Protein AF-A0A3G5BQH5-F1 (afdb_monomer)

Solvent-accessible surface area (backbone atoms only — not comparable to full-atom values): 7305 Å² total; per-residue (Å²): 118,73,43,72,56,99,90,39,81,78,44,62,80,87,45,64,76,39,72,33,92,46,88,83,4,56,58,52,47,36,36,73,77,59,32,66,70,52,36,53,49,50,54,51,52,51,51,56,53,52,53,58,48,42,72,73,72,58,84,87,86,60,76,70,83,73,59,73,55,75,64,61,50,50,51,50,51,50,44,49,51,49,39,53,51,55,44,50,52,53,51,48,33,52,74,70,67,68,58,77,54,46,93,97,42,52,57,69,55,36,50,53,51,53,46,52,48,46,54,59,77,55,106

Sequence (123 aa):
KVMVEHGELVMGILCKKTLGTSAGSLLHICMLELGHEVCGRFYGNIQTVINNWLLLEGHSIGIGDTIADPETYKEIQRAIKKAKEDVIEVIQKAHNMELEPTPGNTLRQTFENQVNRILNDAR

Radius of gyration: 25.86 Å; Cα contacts (8 Å, |Δi|>4): 72; chains: 1; bounding box: 47×43×63 Å

pLDDT: mean 95.24, std 2.24, range [84.81, 98.44]

Organism: NCBI:txid2080169

Secondary structure (DSSP, 8-state):
--EEETTEEEES---HHHHSSSTT-HHHHHHHHHHHHHHHHHHHHHHHHHHHHHHHH-----GGGG---HHHHHHHHHHHHHHHHHHHHHHHHHHTT-PPPPTTS-HHHHHHHHHHHHHHHT-

Structure (mmCIF, N/CA/C/O backbone):
data_AF-A0A3G5BQH5-F1
#
_entry.id   AF-A0A3G5BQH5-F1
#
loop_
_atom_site.group_PDB
_atom_site.id
_atom_site.type_symbol
_atom_site.label_atom_id
_atom_site.label_alt_id
_atom_site.label_comp_id
_atom_site.label_asym_id
_atom_site.label_entity_id
_atom_site.label_seq_id
_atom_site.pdbx_PDB_ins_code
_atom_site.Cartn_x
_atom_site.Cartn_y
_atom_site.Cartn_z
_atom_site.occupancy
_atom_site.B_iso_or_equiv
_atom_site.auth_seq_id
_atom_site.auth_comp_id
_atom_site.auth_asym_id
_atom_site.auth_atom_id
_atom_site.pdbx_PDB_model_num
ATOM 1 N N . LYS A 1 1 ? -5.505 -3.937 -12.565 1.00 84.81 1 LYS A N 1
ATOM 2 C CA . LYS A 1 1 ? -4.844 -5.003 -13.360 1.00 84.81 1 LYS A CA 1
ATOM 3 C C . LYS A 1 1 ? -3.763 -4.336 -14.200 1.00 84.81 1 LYS A C 1
ATOM 5 O O . LYS A 1 1 ? -4.044 -3.256 -14.700 1.00 84.81 1 LYS A O 1
ATOM 10 N N . VAL A 1 2 ? -2.560 -4.908 -14.273 1.00 95.38 2 VAL A N 1
ATOM 11 C CA . VAL A 1 2 ? -1.458 -4.396 -15.108 1.00 95.38 2 VAL A CA 1
ATOM 12 C C . VAL A 1 2 ? -1.326 -5.295 -16.332 1.00 95.38 2 VAL A C 1
ATOM 14 O O . VAL A 1 2 ? -1.451 -6.510 -16.183 1.00 95.38 2 VAL A O 1
ATOM 17 N N . MET A 1 3 ? -1.106 -4.709 -17.506 1.00 96.25 3 MET A N 1
ATOM 18 C CA . MET A 1 3 ? -0.918 -5.429 -18.764 1.00 96.25 3 MET A CA 1
ATOM 19 C C . MET A 1 3 ? 0.289 -4.861 -19.503 1.00 96.25 3 MET A C 1
ATOM 21 O O . MET A 1 3 ? 0.326 -3.666 -19.794 1.00 96.25 3 MET A O 1
ATOM 25 N N . VAL A 1 4 ? 1.265 -5.726 -19.768 1.00 95.94 4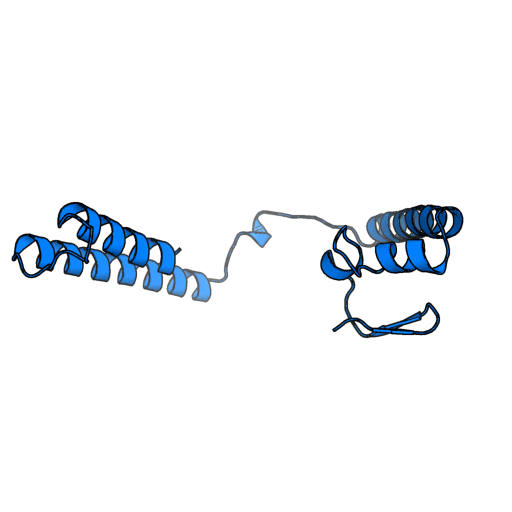 VAL A N 1
ATOM 26 C CA . VAL A 1 4 ? 2.458 -5.422 -20.559 1.00 95.94 4 VAL A CA 1
ATOM 27 C C . VAL A 1 4 ? 2.456 -6.372 -21.746 1.00 95.94 4 VAL A C 1
ATOM 29 O O . VAL A 1 4 ? 2.406 -7.584 -21.544 1.00 95.94 4 VAL A O 1
ATOM 32 N N . GLU A 1 5 ? 2.487 -5.835 -22.959 1.00 95.06 5 GLU A N 1
ATOM 33 C CA . GLU A 1 5 ? 2.484 -6.617 -24.196 1.00 95.06 5 GLU A CA 1
ATOM 34 C C . GLU A 1 5 ? 3.628 -6.146 -25.086 1.00 95.06 5 GLU A C 1
ATOM 36 O O . GLU A 1 5 ? 3.828 -4.949 -25.255 1.00 95.06 5 GLU A O 1
ATOM 41 N N . HIS A 1 6 ? 4.412 -7.086 -25.620 1.00 93.19 6 HIS A N 1
ATOM 42 C CA . HIS A 1 6 ? 5.563 -6.796 -26.489 1.00 93.19 6 HIS A CA 1
ATOM 43 C C . HIS A 1 6 ? 6.556 -5.762 -25.913 1.00 93.19 6 HIS A C 1
ATOM 45 O O . HIS A 1 6 ? 7.217 -5.044 -26.655 1.00 93.19 6 HIS A O 1
ATOM 51 N N . GLY A 1 7 ? 6.680 -5.698 -24.581 1.00 91.56 7 GLY A N 1
ATOM 52 C CA . GLY A 1 7 ? 7.557 -4.747 -23.889 1.00 91.56 7 GLY A CA 1
ATOM 53 C C . GLY A 1 7 ? 6.939 -3.371 -23.616 1.00 91.56 7 GLY A C 1
ATOM 54 O O . GLY A 1 7 ? 7.614 -2.520 -23.041 1.00 91.56 7 GLY A O 1
ATOM 55 N N . GLU A 1 8 ? 5.667 -3.155 -23.954 1.00 95.94 8 GLU A N 1
ATOM 56 C CA . GLU A 1 8 ? 4.959 -1.893 -23.739 1.00 95.94 8 GLU A CA 1
ATOM 57 C C . GLU A 1 8 ? 3.901 -2.019 -22.638 1.00 95.94 8 GLU A C 1
ATOM 59 O O . GLU A 1 8 ? 3.127 -2.977 -22.587 1.00 95.94 8 GLU A O 1
ATOM 64 N N . LEU A 1 9 ? 3.856 -1.036 -21.732 1.00 96.56 9 LEU A N 1
ATOM 65 C CA . LEU A 1 9 ? 2.819 -0.951 -20.704 1.00 96.56 9 LEU A CA 1
ATOM 66 C C . LEU A 1 9 ? 1.519 -0.433 -21.332 1.00 96.56 9 LEU A C 1
ATOM 68 O O . LEU A 1 9 ? 1.362 0.768 -21.532 1.00 96.56 9 LEU A O 1
ATOM 72 N N . VAL A 1 10 ? 0.574 -1.335 -21.597 1.00 97.75 10 VAL A N 1
ATOM 73 C CA . VAL A 1 10 ? -0.713 -0.998 -22.227 1.00 97.75 10 VAL A CA 1
ATOM 74 C C . VAL A 1 10 ? -1.684 -0.379 -21.219 1.00 97.75 10 VAL A C 1
ATOM 76 O O . VAL A 1 10 ? -2.403 0.566 -21.533 1.00 97.75 10 VAL A O 1
ATOM 79 N N . MET A 1 11 ? -1.732 -0.908 -19.989 1.00 96.69 11 MET A N 1
ATOM 80 C CA . MET A 1 11 ? -2.614 -0.387 -18.938 1.00 96.69 11 MET A CA 1
ATOM 81 C C . MET A 1 11 ? -2.176 -0.783 -17.523 1.00 96.69 11 MET A C 1
ATOM 83 O O . MET A 1 11 ? -1.586 -1.842 -17.298 1.00 96.69 11 MET A O 1
ATOM 87 N N . GLY A 1 12 ? -2.590 0.027 -16.547 1.00 96.69 12 GLY A N 1
ATOM 88 C CA . GLY A 1 12 ? -2.443 -0.236 -15.116 1.00 96.69 12 GLY A CA 1
ATOM 89 C C . GLY A 1 12 ? -1.297 0.529 -14.457 1.00 96.69 12 GLY A C 1
ATOM 90 O O . GLY A 1 12 ? -0.409 1.054 -15.117 1.00 96.69 12 GLY A O 1
ATOM 91 N N . ILE A 1 13 ? -1.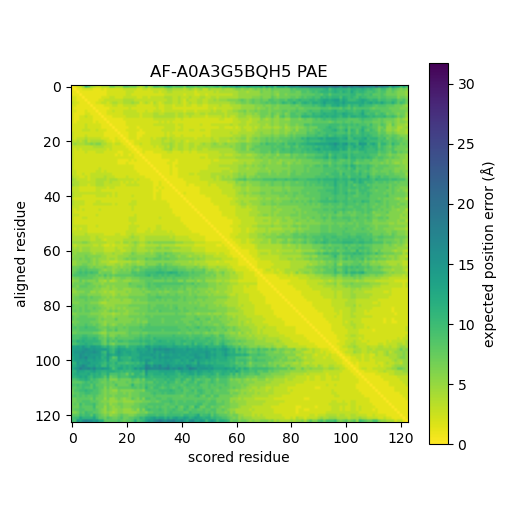335 0.586 -13.124 1.00 96.75 13 ILE A N 1
ATOM 92 C CA . ILE A 1 13 ? -0.327 1.271 -12.308 1.00 96.75 13 ILE A CA 1
ATOM 93 C C . ILE A 1 13 ? 0.667 0.239 -11.782 1.00 96.75 13 ILE A C 1
ATOM 95 O O . ILE A 1 13 ? 0.278 -0.751 -11.153 1.00 96.75 13 ILE A O 1
ATOM 99 N N . LEU A 1 14 ? 1.951 0.484 -12.031 1.00 95.88 14 LEU A N 1
ATOM 100 C CA . LEU A 1 14 ? 3.038 -0.342 -11.523 1.00 95.88 14 LEU A CA 1
ATOM 101 C C . LEU A 1 14 ? 3.219 -0.092 -10.026 1.00 95.88 14 LEU A C 1
ATOM 103 O O . LEU A 1 14 ? 3.397 1.039 -9.584 1.00 95.88 14 LEU A O 1
ATOM 107 N N . CYS A 1 15 ? 3.189 -1.159 -9.235 1.00 95.56 15 CYS A N 1
ATOM 108 C CA . CYS A 1 15 ? 3.412 -1.090 -7.794 1.00 95.56 15 CYS A CA 1
ATOM 109 C C . CYS A 1 15 ? 4.362 -2.201 -7.340 1.00 95.56 15 CYS A C 1
ATOM 111 O O . CYS A 1 15 ? 4.886 -2.968 -8.155 1.00 95.56 15 CYS A O 1
ATOM 113 N N . LYS A 1 16 ? 4.543 -2.349 -6.021 1.00 95.69 16 LYS A N 1
ATOM 114 C CA . LYS A 1 16 ? 5.367 -3.416 -5.429 1.00 95.69 16 LYS A CA 1
ATOM 115 C C . LYS A 1 16 ? 5.012 -4.812 -5.954 1.00 95.69 16 LYS A C 1
ATOM 117 O O . LYS A 1 16 ? 5.900 -5.637 -6.109 1.00 95.69 16 LYS A O 1
ATOM 122 N N . LYS A 1 17 ? 3.741 -5.092 -6.256 1.00 93.62 17 LYS A N 1
ATOM 123 C CA . LYS A 1 17 ? 3.334 -6.403 -6.795 1.00 93.62 17 LYS A CA 1
ATOM 124 C C . LYS A 1 17 ? 3.898 -6.669 -8.197 1.00 93.62 17 LYS A C 1
ATOM 126 O O . LYS A 1 17 ? 4.081 -7.822 -8.558 1.00 93.62 17 LYS A O 1
ATOM 131 N N . THR A 1 18 ? 4.174 -5.619 -8.970 1.00 94.19 18 THR A N 1
ATOM 132 C CA . THR A 1 18 ? 4.632 -5.720 -10.362 1.00 94.19 18 THR A CA 1
ATOM 133 C C . THR A 1 18 ? 6.145 -5.582 -10.491 1.00 94.19 18 THR A C 1
ATOM 135 O O . THR A 1 18 ? 6.744 -6.317 -11.265 1.00 94.19 18 THR A O 1
ATOM 138 N N . LEU A 1 19 ? 6.767 -4.674 -9.731 1.00 95.06 19 LEU A N 1
ATOM 139 C CA . LEU A 1 19 ? 8.212 -4.386 -9.791 1.00 95.06 19 LEU A CA 1
ATOM 140 C C . LEU A 1 19 ? 8.999 -4.926 -8.585 1.00 95.06 19 LEU A C 1
ATOM 142 O O . LEU A 1 19 ? 10.207 -4.741 -8.497 1.00 95.06 19 LEU A O 1
ATOM 146 N N . GLY A 1 20 ? 8.325 -5.550 -7.620 1.00 92.62 20 GLY A N 1
ATOM 147 C CA . GLY A 1 20 ? 8.961 -6.107 -6.431 1.00 92.62 20 GLY A CA 1
ATOM 148 C C . GLY A 1 20 ? 9.504 -7.520 -6.630 1.00 92.62 20 GLY A C 1
ATOM 149 O O . GLY A 1 20 ? 9.547 -8.070 -7.729 1.00 92.62 20 GLY A O 1
ATOM 150 N N . THR A 1 21 ? 9.880 -8.135 -5.513 1.00 94.31 21 THR A N 1
ATOM 151 C CA . THR A 1 21 ? 10.550 -9.444 -5.441 1.00 94.31 21 THR A CA 1
ATOM 152 C C . THR A 1 21 ? 9.600 -10.644 -5.507 1.00 94.31 21 THR A C 1
ATOM 154 O O . THR A 1 21 ? 10.011 -11.776 -5.266 1.00 94.31 21 THR A O 1
ATOM 157 N N . SER A 1 22 ? 8.314 -10.417 -5.777 1.00 93.44 22 SER A N 1
ATOM 158 C CA . SER A 1 22 ? 7.316 -11.486 -5.837 1.00 93.44 22 SER A CA 1
ATOM 159 C C . SER A 1 22 ? 7.512 -12.374 -7.068 1.00 93.44 22 SER A C 1
ATOM 161 O O . SER A 1 22 ? 7.906 -11.902 -8.132 1.00 93.44 22 SER A O 1
ATOM 163 N N . ALA A 1 23 ? 7.178 -13.659 -6.940 1.00 93.62 23 ALA A N 1
ATOM 164 C CA . ALA A 1 23 ? 7.149 -14.569 -8.079 1.00 93.62 23 ALA A CA 1
ATOM 165 C C . ALA A 1 23 ? 6.160 -14.069 -9.145 1.00 93.62 23 ALA A C 1
ATOM 167 O O . ALA A 1 23 ? 5.057 -13.624 -8.829 1.00 93.62 23 ALA A O 1
ATOM 168 N N . GLY A 1 24 ? 6.579 -14.131 -10.408 1.00 92.75 24 GLY A N 1
ATOM 169 C CA . GLY A 1 24 ? 5.799 -13.637 -11.548 1.00 92.75 24 GLY A CA 1
ATOM 170 C C . GLY A 1 24 ? 5.772 -12.110 -11.682 1.00 92.75 24 GLY A C 1
ATOM 171 O O . GLY A 1 24 ? 4.988 -11.589 -12.470 1.00 92.75 24 GLY A O 1
ATOM 172 N N . SER A 1 25 ? 6.605 -11.383 -10.927 1.00 95.06 25 SER A N 1
ATOM 173 C CA . SER A 1 25 ? 6.821 -9.954 -11.158 1.00 95.06 25 SER A CA 1
ATOM 174 C C . SER A 1 25 ? 7.521 -9.709 -12.498 1.00 95.06 25 SER A C 1
ATOM 176 O O . SER A 1 25 ? 8.121 -10.611 -13.086 1.00 95.06 25 SER A O 1
ATOM 178 N N . LEU A 1 26 ? 7.486 -8.466 -12.975 1.00 94.38 26 LEU A N 1
ATOM 179 C CA . LEU A 1 26 ? 8.081 -8.079 -14.254 1.00 94.38 26 LEU A CA 1
ATOM 180 C C . LEU A 1 26 ? 9.577 -8.414 -14.319 1.00 94.38 26 LEU A C 1
ATOM 182 O O . LEU A 1 26 ? 10.071 -8.866 -15.345 1.00 94.38 26 LEU A O 1
ATOM 186 N N . LEU A 1 27 ? 10.290 -8.240 -13.206 1.00 93.75 27 LEU A N 1
ATOM 187 C CA . LEU A 1 27 ? 11.717 -8.544 -13.113 1.00 93.75 27 LEU A CA 1
ATOM 188 C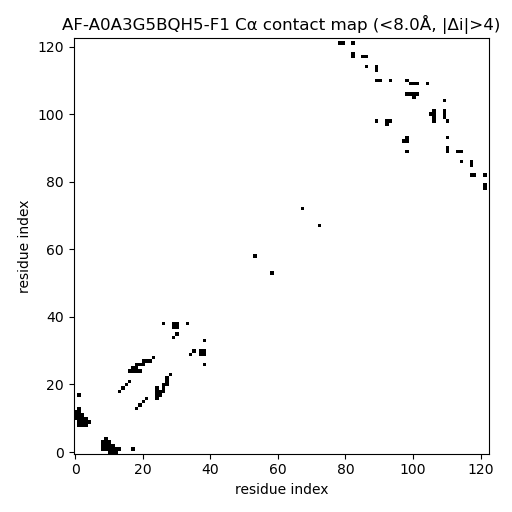 C . LEU A 1 27 ? 12.000 -10.044 -13.078 1.00 93.75 27 LEU A C 1
ATOM 190 O O . LEU A 1 27 ? 12.992 -10.490 -13.651 1.00 93.75 27 LEU A O 1
ATOM 194 N N . HIS A 1 28 ? 11.112 -10.826 -12.461 1.00 95.94 28 HIS A N 1
ATOM 195 C CA . HIS A 1 28 ? 11.195 -12.280 -12.521 1.00 95.94 28 HIS A CA 1
ATOM 196 C C . HIS A 1 28 ? 11.028 -12.779 -13.963 1.00 95.94 28 HIS A C 1
ATOM 198 O O . HIS A 1 28 ? 11.829 -13.585 -14.423 1.00 95.94 28 HIS A O 1
ATOM 204 N N . ILE A 1 29 ? 10.043 -12.249 -14.694 1.00 95.38 29 ILE A N 1
ATOM 205 C CA . ILE A 1 29 ? 9.798 -12.598 -16.101 1.00 95.38 29 ILE A CA 1
ATOM 206 C C . ILE A 1 29 ? 10.974 -12.152 -16.981 1.00 95.38 29 ILE A C 1
ATOM 208 O O . ILE A 1 29 ? 11.511 -12.959 -17.729 1.00 95.38 29 ILE A O 1
ATOM 212 N N . CYS A 1 30 ? 11.449 -10.912 -16.828 1.00 95.25 30 CYS A N 1
ATOM 213 C CA . CYS A 1 30 ? 12.593 -10.381 -17.576 1.00 95.25 30 CYS A CA 1
ATOM 214 C C . CYS A 1 30 ? 13.864 -11.225 -17.375 1.00 95.25 30 CYS A C 1
ATOM 216 O O . CYS A 1 30 ? 14.580 -11.507 -18.331 1.00 95.25 30 CYS A O 1
ATOM 218 N N . MET A 1 31 ? 14.122 -11.689 -16.147 1.00 96.38 31 MET A N 1
ATOM 219 C CA . MET A 1 31 ? 15.242 -12.589 -15.866 1.00 96.38 31 MET A CA 1
ATOM 220 C C . MET A 1 31 ? 15.104 -13.935 -16.591 1.00 96.38 31 MET A C 1
ATOM 222 O O . MET A 1 31 ? 16.092 -14.441 -17.120 1.00 96.38 31 MET A O 1
ATOM 226 N N . LEU A 1 32 ? 13.900 -14.514 -16.609 1.00 96.62 32 LEU A N 1
ATOM 227 C CA . LEU A 1 32 ? 13.641 -15.816 -17.229 1.00 96.62 32 LEU A CA 1
ATOM 228 C C . LEU A 1 32 ? 13.645 -15.756 -18.761 1.00 96.62 32 LEU A C 1
ATOM 230 O O . LEU A 1 32 ? 14.162 -16.668 -19.398 1.00 96.62 32 LEU A O 1
ATOM 234 N N . GLU A 1 33 ? 13.084 -14.699 -19.346 1.00 96.19 33 GLU A N 1
ATOM 235 C CA . GLU A 1 33 ? 12.927 -14.573 -20.798 1.00 96.19 33 GLU A CA 1
ATOM 236 C C . GLU A 1 33 ? 14.148 -13.946 -21.481 1.00 96.19 33 GLU A C 1
ATOM 238 O O . GLU A 1 33 ? 14.482 -14.324 -22.602 1.00 96.19 33 GLU A O 1
ATOM 243 N N . LEU A 1 34 ? 14.825 -12.996 -20.823 1.00 95.88 34 LEU A N 1
ATOM 244 C CA . LEU A 1 34 ? 15.860 -12.152 -21.441 1.00 95.88 34 LEU A CA 1
ATOM 245 C C . LEU A 1 34 ? 17.244 -12.285 -20.781 1.00 95.88 34 LEU A C 1
ATOM 247 O O . LEU A 1 34 ? 18.224 -11.722 -21.274 1.00 95.88 34 LEU A O 1
ATOM 251 N N . GLY A 1 35 ? 17.348 -13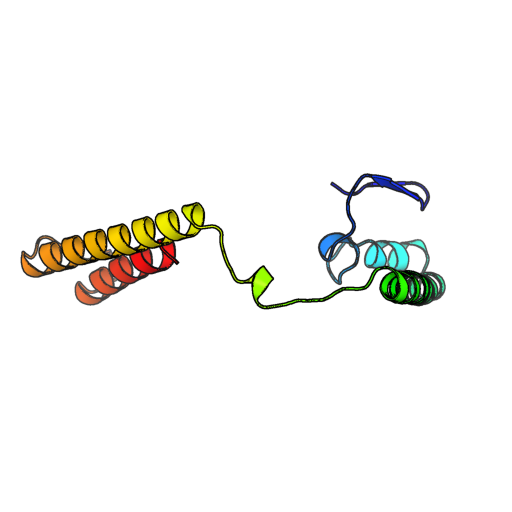.033 -19.680 1.00 97.19 35 GLY A N 1
ATOM 252 C CA . GLY A 1 35 ? 18.606 -13.305 -18.988 1.00 97.19 35 GLY A CA 1
ATOM 253 C C . GLY A 1 35 ? 19.136 -12.147 -18.133 1.00 97.19 35 GLY A C 1
ATOM 254 O O . GLY A 1 35 ? 18.591 -11.040 -18.078 1.00 97.19 35 GLY A O 1
ATOM 255 N N . HIS A 1 36 ? 20.245 -12.410 -17.433 1.00 96.75 36 HIS A N 1
ATOM 256 C CA . HIS A 1 36 ? 20.743 -11.518 -16.382 1.00 96.75 36 HIS A CA 1
ATOM 257 C C . HIS A 1 36 ? 21.255 -10.168 -16.897 1.00 96.75 36 HIS A C 1
ATOM 259 O O . HIS A 1 36 ? 21.158 -9.172 -16.186 1.00 96.75 36 HIS A O 1
ATOM 265 N N . GLU A 1 37 ? 21.808 -10.097 -18.112 1.00 97.88 37 GLU A N 1
ATOM 266 C CA . GLU A 1 37 ? 22.393 -8.853 -18.633 1.00 97.88 37 GLU A CA 1
ATOM 267 C C . GLU A 1 37 ? 21.315 -7.834 -18.989 1.00 97.88 37 GLU A C 1
ATOM 269 O O . GLU A 1 37 ? 21.446 -6.643 -18.701 1.00 97.88 37 GLU A O 1
ATOM 274 N N . VAL A 1 38 ? 20.234 -8.295 -19.622 1.00 97.06 38 VAL A N 1
ATOM 275 C CA . VAL A 1 38 ? 19.099 -7.440 -19.977 1.00 97.06 38 VAL A CA 1
ATOM 276 C C . VAL A 1 38 ? 18.348 -7.035 -18.715 1.00 97.06 38 VAL A C 1
ATOM 278 O O . VAL A 1 38 ? 18.083 -5.849 -18.532 1.00 97.06 38 VAL A O 1
ATOM 281 N N . CYS A 1 39 ? 18.096 -7.977 -17.802 1.00 96.12 39 CYS A N 1
ATOM 282 C CA . CYS A 1 39 ? 17.445 -7.682 -16.528 1.00 96.12 39 CYS A CA 1
ATOM 283 C C . CYS A 1 39 ? 18.270 -6.706 -15.664 1.00 96.12 39 CYS A C 1
ATOM 285 O O . CYS A 1 39 ? 17.731 -5.739 -15.123 1.00 96.12 39 CYS A O 1
ATOM 287 N N . GLY A 1 40 ? 19.595 -6.880 -15.607 1.00 96.31 40 GLY A N 1
ATOM 288 C CA . GLY A 1 40 ? 20.503 -5.963 -14.913 1.00 96.31 40 GLY A CA 1
ATOM 289 C C . GLY A 1 40 ? 20.487 -4.549 -15.503 1.00 96.31 40 GLY A C 1
ATOM 290 O O . GLY A 1 40 ? 20.374 -3.570 -14.764 1.00 96.31 40 GLY A O 1
ATOM 291 N N . ARG A 1 41 ? 20.513 -4.423 -16.837 1.00 97.69 41 ARG A N 1
ATOM 292 C CA . ARG A 1 41 ? 20.355 -3.120 -17.510 1.00 97.69 41 ARG A CA 1
ATOM 293 C C . ARG A 1 41 ? 18.983 -2.503 -17.256 1.00 97.69 41 ARG A C 1
ATOM 295 O O . ARG A 1 41 ? 18.894 -1.300 -17.036 1.00 97.69 41 ARG A O 1
ATOM 302 N N . PHE A 1 42 ? 17.926 -3.308 -17.243 1.00 95.69 42 PHE A N 1
ATOM 303 C CA . PHE A 1 42 ? 16.566 -2.846 -16.981 1.00 95.69 42 PHE A CA 1
ATOM 304 C C . PHE A 1 42 ? 16.421 -2.231 -15.580 1.00 95.69 42 PHE A C 1
ATOM 306 O O . PHE A 1 42 ? 15.816 -1.166 -15.448 1.00 95.69 42 PHE A O 1
ATOM 313 N N . TYR A 1 43 ? 17.051 -2.823 -14.559 1.00 95.50 43 TYR A N 1
ATOM 314 C CA . TYR A 1 43 ? 17.141 -2.229 -13.219 1.00 95.50 43 TYR A CA 1
ATOM 315 C C . TYR A 1 43 ? 17.771 -0.834 -13.238 1.00 95.50 43 TYR A C 1
ATOM 317 O O . TYR A 1 43 ? 17.193 0.107 -12.689 1.00 95.50 43 TYR A O 1
ATOM 325 N N . GLY A 1 44 ? 18.931 -0.698 -13.888 1.00 97.31 44 GLY A N 1
ATOM 326 C CA . GLY A 1 44 ? 19.620 0.586 -14.015 1.00 97.31 44 GLY A CA 1
ATOM 327 C C . GLY A 1 44 ? 18.768 1.618 -14.751 1.00 97.31 44 GLY A C 1
ATOM 328 O O . GLY A 1 44 ? 18.570 2.721 -14.251 1.00 97.31 44 GLY A O 1
ATOM 329 N N . ASN A 1 45 ? 18.179 1.234 -15.886 1.00 97.44 45 ASN A N 1
ATOM 330 C CA . ASN A 1 45 ? 17.351 2.118 -16.705 1.00 97.44 45 ASN A CA 1
ATOM 331 C C . ASN A 1 45 ? 16.143 2.664 -15.931 1.00 97.44 45 ASN A C 1
ATOM 333 O O . ASN A 1 45 ? 15.908 3.872 -15.952 1.00 97.44 45 ASN A O 1
ATOM 337 N N . ILE A 1 46 ? 15.401 1.806 -15.215 1.00 96.81 46 ILE A N 1
ATOM 338 C CA . ILE A 1 46 ? 14.260 2.255 -14.400 1.00 96.81 46 ILE A CA 1
ATOM 339 C C . ILE A 1 46 ? 14.731 3.219 -13.315 1.00 96.81 46 ILE A C 1
ATOM 341 O O . ILE A 1 46 ? 14.152 4.292 -13.164 1.00 96.81 46 ILE A O 1
ATOM 345 N N . GLN A 1 47 ? 15.774 2.860 -12.563 1.00 97.94 47 GLN A N 1
ATOM 346 C CA . GLN A 1 47 ? 16.262 3.700 -11.470 1.00 97.94 47 GLN A CA 1
ATOM 347 C C . GLN A 1 47 ? 16.722 5.065 -11.979 1.00 97.94 47 GLN A C 1
ATOM 349 O O . GLN A 1 47 ? 16.345 6.085 -11.411 1.00 97.94 47 GLN A O 1
ATOM 354 N N . THR A 1 48 ? 17.482 5.112 -13.074 1.00 98.38 48 THR A N 1
ATOM 355 C CA . THR A 1 48 ? 17.947 6.373 -13.654 1.00 98.38 48 THR A CA 1
ATOM 356 C C . THR A 1 48 ? 16.784 7.239 -14.129 1.00 98.38 48 THR A C 1
ATOM 358 O O . THR A 1 48 ? 16.749 8.423 -13.801 1.00 98.38 48 THR A O 1
ATOM 361 N N . VAL A 1 49 ? 15.817 6.686 -14.866 1.00 98.19 49 VAL A N 1
ATOM 362 C CA . VAL A 1 49 ? 14.683 7.471 -15.383 1.00 98.19 49 VAL A CA 1
ATOM 363 C C . VAL A 1 49 ? 13.793 7.973 -14.245 1.00 98.19 49 VAL A C 1
ATOM 365 O O . VAL A 1 49 ? 13.500 9.166 -14.182 1.00 98.19 49 VAL A O 1
ATOM 368 N N . ILE A 1 50 ? 13.404 7.093 -13.319 1.00 98.00 50 ILE A N 1
ATOM 369 C CA . ILE A 1 50 ? 12.477 7.443 -12.238 1.00 98.00 50 ILE A CA 1
ATOM 370 C C . ILE A 1 50 ? 13.120 8.396 -11.233 1.00 98.00 50 ILE A C 1
ATOM 372 O O . ILE A 1 50 ? 12.465 9.346 -10.819 1.00 98.00 50 ILE A O 1
ATOM 376 N N . ASN A 1 51 ? 14.395 8.212 -10.874 1.00 98.31 51 ASN A N 1
ATOM 377 C CA . ASN A 1 51 ? 15.061 9.124 -9.942 1.00 98.31 51 ASN A CA 1
ATOM 378 C C . ASN A 1 51 ? 15.199 10.532 -10.533 1.00 98.31 51 ASN A C 1
ATOM 380 O O . ASN A 1 51 ? 14.966 11.505 -9.826 1.00 98.31 51 ASN A O 1
ATOM 384 N N . ASN A 1 52 ? 15.528 10.654 -11.825 1.00 98.44 52 ASN A N 1
ATOM 385 C CA . ASN A 1 52 ? 15.588 11.963 -12.482 1.00 98.44 52 ASN A CA 1
ATOM 386 C C . ASN A 1 52 ? 14.204 12.615 -12.591 1.00 98.44 52 ASN A C 1
ATOM 388 O O . ASN A 1 52 ? 14.079 13.814 -12.363 1.00 98.44 52 ASN A O 1
ATOM 392 N N . TRP A 1 53 ? 13.161 11.838 -12.894 1.00 98.38 53 TRP A N 1
ATOM 393 C CA . TRP A 1 53 ? 11.787 12.343 -12.889 1.00 98.38 53 TRP A CA 1
ATOM 394 C C . TRP A 1 53 ? 11.352 12.801 -11.489 1.00 98.38 53 TRP A C 1
ATOM 396 O O . TRP A 1 53 ? 10.784 13.880 -11.346 1.00 98.38 53 TRP A O 1
ATOM 406 N N . LEU A 1 54 ? 11.695 12.041 -10.445 1.00 98.31 54 LEU A N 1
ATOM 407 C CA . LEU A 1 54 ? 11.359 12.364 -9.058 1.00 98.31 54 LEU A CA 1
ATOM 408 C C . LEU A 1 54 ? 12.021 13.663 -8.573 1.00 98.31 54 LEU A C 1
ATOM 410 O O . LEU A 1 54 ? 11.458 14.336 -7.717 1.00 98.31 54 LEU A O 1
ATOM 414 N N . LEU A 1 55 ? 13.182 14.045 -9.119 1.00 97.56 55 LEU A N 1
ATOM 415 C CA . LEU A 1 55 ? 13.798 15.348 -8.836 1.00 97.56 55 LEU A CA 1
ATOM 416 C C . LEU A 1 55 ? 12.970 16.526 -9.370 1.00 97.56 55 LEU A C 1
ATOM 418 O O . LEU A 1 55 ? 13.043 17.612 -8.801 1.00 97.56 55 LEU A O 1
ATOM 422 N N . LEU A 1 56 ? 12.216 16.323 -10.456 1.00 97.62 56 LEU A N 1
ATOM 423 C CA . LEU A 1 56 ? 11.344 17.341 -11.047 1.00 97.62 56 LEU A CA 1
ATOM 424 C C . LEU A 1 56 ? 9.967 17.362 -10.380 1.00 97.62 56 LEU A C 1
ATOM 426 O O . LEU A 1 56 ? 9.456 18.436 -10.084 1.00 97.62 56 LEU A O 1
ATOM 430 N N . GLU A 1 57 ? 9.384 16.185 -10.148 1.00 97.88 57 GLU A N 1
ATOM 431 C CA . GLU A 1 57 ? 8.066 16.050 -9.518 1.00 97.88 57 GLU A CA 1
ATOM 432 C C . GLU A 1 57 ? 8.117 16.413 -8.026 1.00 97.88 57 GLU A C 1
ATOM 434 O O . GLU A 1 57 ? 7.272 17.143 -7.513 1.00 97.88 57 GLU A O 1
ATOM 439 N N . GLY A 1 58 ? 9.144 15.921 -7.328 1.00 96.94 58 GLY A N 1
ATOM 440 C CA . GLY A 1 58 ? 9.242 15.970 -5.877 1.00 96.94 58 GLY A CA 1
ATOM 441 C C . GLY A 1 58 ? 8.304 14.977 -5.182 1.00 96.94 58 GLY A C 1
ATOM 442 O O . GLY A 1 58 ? 7.264 14.568 -5.689 1.00 96.94 58 GLY A O 1
ATOM 443 N N . HIS A 1 59 ? 8.676 14.569 -3.971 1.00 97.25 59 HIS A N 1
ATOM 444 C CA . HIS A 1 59 ? 7.795 13.828 -3.073 1.00 97.25 59 HIS A CA 1
ATOM 445 C C . HIS A 1 59 ? 8.128 14.214 -1.635 1.00 97.25 59 HIS A C 1
ATOM 447 O O . HIS A 1 59 ? 9.300 14.290 -1.266 1.00 97.25 59 HIS A O 1
ATOM 453 N N . SER A 1 60 ? 7.105 14.490 -0.833 1.00 96.88 60 SER A N 1
ATOM 454 C CA . SER A 1 60 ? 7.257 14.909 0.557 1.00 96.88 60 SER A CA 1
ATOM 455 C C . SER A 1 60 ? 6.105 14.370 1.397 1.00 96.88 60 SER A C 1
ATOM 457 O O . SER A 1 60 ? 5.081 13.956 0.858 1.00 96.88 60 SER A O 1
ATOM 459 N N . ILE A 1 61 ? 6.292 14.387 2.713 1.00 97.75 61 ILE A N 1
ATOM 460 C CA . ILE A 1 61 ? 5.276 14.071 3.712 1.00 97.75 61 ILE A CA 1
ATOM 461 C C . ILE A 1 61 ? 5.322 15.142 4.803 1.00 97.75 61 ILE A C 1
ATOM 463 O O . ILE A 1 61 ? 6.398 15.588 5.209 1.00 97.75 61 ILE A O 1
ATOM 467 N N . GLY A 1 62 ? 4.159 15.570 5.276 1.00 97.25 62 GLY A N 1
ATOM 468 C CA . GLY A 1 62 ? 4.012 16.574 6.319 1.00 97.25 62 GLY A CA 1
ATOM 469 C C . GLY A 1 62 ? 2.945 16.207 7.342 1.00 97.25 62 GLY A C 1
ATOM 470 O O . GLY A 1 62 ? 2.264 15.192 7.244 1.00 97.25 62 GLY A O 1
ATOM 471 N N . ILE A 1 63 ? 2.765 17.079 8.337 1.00 96.94 63 ILE A N 1
ATOM 472 C CA . ILE A 1 63 ? 1.727 16.893 9.363 1.00 96.94 63 ILE A CA 1
ATOM 473 C C . ILE A 1 63 ? 0.305 16.949 8.784 1.00 96.94 63 ILE A C 1
ATOM 475 O O . ILE A 1 63 ? -0.614 16.388 9.362 1.00 96.94 63 ILE A O 1
ATOM 479 N N . GLY A 1 64 ? 0.117 17.594 7.629 1.00 95.44 64 GLY A N 1
ATOM 480 C CA . GLY A 1 64 ? -1.172 17.616 6.935 1.00 95.44 64 GLY A CA 1
ATOM 481 C C . GLY A 1 64 ? -1.630 16.229 6.481 1.00 95.44 64 GLY A C 1
ATOM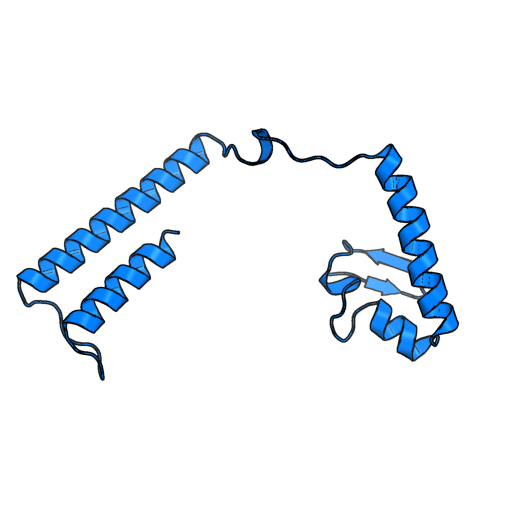 482 O O . GLY A 1 64 ? -2.821 15.947 6.543 1.00 95.44 64 GLY A O 1
ATOM 483 N N . ASP A 1 65 ? -0.698 15.340 6.122 1.00 96.00 65 ASP A N 1
ATOM 484 C CA . ASP A 1 65 ? -1.012 13.982 5.658 1.00 96.00 65 ASP A CA 1
ATOM 485 C C . ASP A 1 65 ? -1.531 13.074 6.786 1.00 96.00 65 ASP A C 1
ATOM 487 O O . ASP A 1 65 ? -2.060 11.994 6.525 1.00 96.00 65 ASP A O 1
ATOM 491 N N . THR A 1 66 ? -1.389 13.496 8.050 1.00 95.25 66 THR A N 1
ATOM 492 C CA . THR A 1 66 ? -1.867 12.754 9.226 1.00 95.25 66 THR A CA 1
ATOM 493 C C . THR A 1 66 ? -3.154 13.323 9.825 1.00 95.25 66 THR A C 1
ATOM 495 O O . THR A 1 66 ? -3.696 12.740 10.767 1.00 95.25 66 THR A O 1
ATOM 498 N N . ILE A 1 67 ? -3.663 14.444 9.300 1.00 94.44 67 ILE A N 1
ATOM 499 C CA . ILE A 1 67 ? -4.894 15.080 9.778 1.00 94.44 67 ILE A CA 1
ATOM 500 C C . ILE A 1 67 ? -6.069 14.586 8.930 1.00 94.44 67 ILE A C 1
ATOM 502 O O . ILE A 1 67 ? -6.219 14.959 7.770 1.00 94.44 67 ILE A O 1
ATOM 506 N N . ALA A 1 68 ? -6.921 13.755 9.531 1.00 93.12 68 ALA A N 1
ATOM 507 C CA . ALA A 1 68 ? -8.175 13.318 8.921 1.00 93.12 68 ALA A CA 1
ATOM 508 C C . ALA A 1 68 ? -9.213 14.453 8.894 1.00 93.12 68 ALA A C 1
ATOM 510 O O . ALA A 1 68 ? -9.183 15.365 9.728 1.00 93.12 68 ALA A O 1
ATOM 511 N N . ASP A 1 69 ? -10.164 14.384 7.962 1.00 94.94 69 ASP A N 1
ATOM 512 C CA . ASP A 1 69 ? -11.246 15.358 7.891 1.00 94.94 69 ASP A CA 1
ATOM 513 C C . ASP A 1 69 ? -12.187 15.257 9.115 1.00 94.94 69 ASP A C 1
ATOM 515 O O . ASP A 1 69 ? -12.274 14.209 9.770 1.00 94.94 69 ASP A O 1
ATOM 519 N N . PRO A 1 70 ? -12.917 16.339 9.447 1.00 95.38 70 PRO A N 1
ATOM 520 C CA . PRO A 1 70 ? -13.759 16.369 10.639 1.00 95.38 70 PRO A CA 1
ATOM 521 C C . PRO A 1 70 ? -14.863 15.308 10.672 1.00 95.38 70 PRO A C 1
ATOM 523 O O . PRO A 1 70 ? -15.289 14.939 11.768 1.00 95.38 70 PRO A O 1
ATOM 526 N N . GLU A 1 71 ? -15.362 14.840 9.524 1.00 96.62 71 GLU A N 1
ATOM 527 C CA . GLU A 1 71 ? -16.405 13.813 9.509 1.00 96.62 71 GLU A CA 1
ATOM 528 C C . GLU A 1 71 ? -15.805 12.438 9.794 1.00 96.62 71 GLU A C 1
ATOM 530 O O . GLU A 1 71 ? -16.275 11.772 10.719 1.00 96.62 71 GLU A O 1
ATOM 535 N N . THR A 1 72 ? -14.687 12.086 9.149 1.00 96.44 72 THR A N 1
ATOM 536 C CA . THR A 1 72 ? -13.917 10.877 9.492 1.00 96.44 72 THR A CA 1
ATOM 537 C C . THR A 1 72 ? -13.535 10.864 10.976 1.00 96.44 72 THR A C 1
ATOM 539 O O . THR A 1 72 ? -13.675 9.843 11.650 1.00 96.44 72 THR A O 1
ATOM 542 N N . TYR A 1 73 ? -13.130 12.005 11.551 1.00 94.81 73 TYR A N 1
ATOM 543 C CA . TYR A 1 73 ? -12.814 12.084 12.983 1.00 94.81 73 TYR A CA 1
ATOM 544 C C . TYR A 1 73 ? -14.024 11.770 13.878 1.00 94.81 73 TYR A C 1
ATOM 546 O O . TYR A 1 73 ? -13.896 11.044 14.868 1.00 94.81 73 TYR A O 1
ATOM 554 N N . LYS A 1 74 ? -15.217 12.280 13.542 1.00 96.50 74 LYS A N 1
ATOM 555 C CA . LYS A 1 74 ? -16.444 11.939 14.281 1.00 96.50 74 LYS A CA 1
ATOM 556 C C . LYS A 1 74 ? -16.771 10.457 14.160 1.00 96.50 74 LYS A C 1
ATOM 558 O O . LYS A 1 74 ? -17.203 9.871 15.149 1.00 96.50 74 LYS A O 1
ATOM 563 N N . GLU A 1 75 ? -16.597 9.860 12.986 1.00 96.12 75 GLU A N 1
ATOM 564 C CA . GLU A 1 75 ? -16.826 8.428 12.781 1.00 96.12 75 GLU A CA 1
ATOM 565 C C . GLU A 1 75 ? -15.874 7.580 13.625 1.00 96.12 75 GLU A C 1
ATOM 567 O O . GLU A 1 75 ? -16.337 6.681 14.327 1.00 96.12 75 GLU A O 1
ATOM 572 N N . ILE A 1 76 ? -14.586 7.938 13.675 1.00 95.12 76 ILE A N 1
ATOM 573 C CA . ILE A 1 76 ? -13.599 7.308 14.564 1.00 95.12 76 ILE A CA 1
ATOM 574 C C . ILE A 1 76 ? -14.056 7.404 16.027 1.00 95.12 76 ILE A C 1
ATOM 576 O O . ILE A 1 76 ? -14.079 6.403 16.743 1.00 95.12 76 ILE A O 1
ATOM 580 N N . GLN A 1 77 ? -14.484 8.586 16.487 1.00 95.75 77 GLN A N 1
ATOM 581 C CA . GLN A 1 77 ? -14.980 8.753 17.859 1.00 95.75 77 GLN A CA 1
ATOM 582 C C . GLN A 1 77 ? -16.243 7.924 18.134 1.00 95.75 77 GLN A C 1
ATOM 584 O O . GLN A 1 77 ? -16.367 7.340 19.213 1.00 95.75 77 GLN A O 1
ATOM 589 N N . ARG A 1 78 ? -17.171 7.833 17.171 1.00 95.94 78 ARG A N 1
ATOM 590 C CA . ARG A 1 78 ? -18.367 6.982 17.281 1.00 95.94 78 ARG A CA 1
ATOM 591 C C . ARG A 1 78 ? -17.985 5.504 17.374 1.00 95.94 78 ARG A C 1
ATOM 593 O O . ARG A 1 78 ? -18.518 4.817 18.242 1.00 95.94 78 ARG A O 1
ATOM 600 N N . ALA A 1 79 ? -17.055 5.033 16.543 1.00 95.81 79 ALA A N 1
ATOM 601 C CA . ALA A 1 79 ? -16.574 3.653 16.561 1.00 95.81 79 ALA A CA 1
ATOM 602 C C . ALA A 1 79 ? -15.909 3.302 17.902 1.00 95.81 79 ALA A C 1
ATOM 604 O O . ALA A 1 79 ? -16.266 2.302 18.523 1.00 95.81 79 ALA A O 1
ATOM 605 N N . ILE A 1 80 ? -15.031 4.175 18.412 1.00 96.12 80 ILE A N 1
ATOM 606 C CA . ILE A 1 80 ? -14.383 4.001 19.723 1.00 96.12 80 ILE A CA 1
ATOM 607 C C . ILE A 1 80 ? -15.417 3.992 20.852 1.00 96.12 80 ILE A C 1
ATOM 609 O O . ILE A 1 80 ? -15.321 3.181 21.774 1.00 96.12 80 ILE A O 1
ATOM 613 N N . LYS A 1 81 ? -16.399 4.901 20.814 1.00 96.88 81 LYS A N 1
ATOM 614 C CA . LYS A 1 81 ? -17.451 4.965 21.833 1.00 96.88 81 LYS A CA 1
ATOM 615 C C . LYS A 1 81 ? -18.278 3.681 21.845 1.00 96.88 81 LYS A C 1
ATOM 617 O O . LYS A 1 81 ? -18.445 3.102 22.913 1.00 96.88 81 LYS A O 1
ATOM 622 N N . LYS A 1 82 ? -18.713 3.215 20.674 1.00 96.81 82 LYS A N 1
ATOM 623 C CA . LYS A 1 82 ? -19.460 1.963 20.536 1.00 96.81 82 LYS A CA 1
ATOM 624 C C . LYS A 1 82 ? -18.658 0.769 21.059 1.00 96.81 82 LYS A C 1
ATOM 626 O O . LYS A 1 82 ? -19.164 0.011 21.870 1.00 96.81 82 LYS A O 1
ATOM 631 N N . ALA A 1 83 ? -17.382 0.654 20.693 1.00 97.00 83 ALA A N 1
ATOM 632 C CA . ALA A 1 83 ? -16.529 -0.430 21.179 1.00 97.00 83 ALA A CA 1
ATOM 633 C C . ALA A 1 83 ? -16.381 -0.425 22.712 1.00 97.00 83 ALA A C 1
ATOM 635 O O . ALA A 1 83 ? -16.355 -1.480 23.341 1.00 97.00 83 ALA A O 1
ATOM 636 N N . LYS A 1 84 ? -16.313 0.759 23.337 1.00 96.81 84 LYS A N 1
ATOM 637 C CA . LYS A 1 84 ? -16.319 0.880 24.804 1.00 96.81 84 LYS A CA 1
ATOM 638 C C . LYS A 1 84 ? -17.648 0.433 25.413 1.00 96.81 84 LYS A C 1
ATOM 640 O O . LYS A 1 84 ? -17.622 -0.235 26.441 1.00 96.81 84 LYS A O 1
ATOM 645 N N . GLU A 1 85 ? -18.774 0.802 24.805 1.00 97.38 85 GLU A N 1
ATOM 646 C CA . GLU A 1 85 ? -20.111 0.364 25.230 1.00 97.38 85 GLU A CA 1
ATOM 647 C C . GLU A 1 85 ? -20.235 -1.166 25.138 1.00 97.38 85 GLU A C 1
ATOM 649 O O . GLU A 1 85 ? -20.561 -1.806 26.136 1.00 97.38 85 GLU A O 1
ATOM 654 N N . ASP A 1 86 ? -19.825 -1.762 24.015 1.00 96.00 86 ASP A N 1
ATOM 655 C CA . ASP A 1 86 ? -19.828 -3.214 23.801 1.00 96.00 86 ASP A CA 1
ATOM 656 C C . ASP A 1 86 ? -18.950 -3.951 24.840 1.00 96.00 86 ASP A C 1
ATOM 658 O O . ASP A 1 86 ? -19.336 -4.989 25.381 1.00 96.00 86 ASP A O 1
ATOM 662 N N . VAL A 1 87 ? -17.774 -3.408 25.185 1.00 96.69 87 VAL A N 1
ATOM 663 C CA . VAL A 1 87 ? -16.913 -3.977 26.242 1.00 96.69 87 VAL A CA 1
ATOM 664 C C . VAL A 1 87 ? -17.580 -3.897 27.618 1.00 96.69 87 VAL A C 1
ATOM 666 O O . VAL A 1 87 ? -17.476 -4.845 28.398 1.00 96.69 87 VAL A O 1
ATOM 669 N N . ILE A 1 88 ? -18.280 -2.802 27.930 1.00 96.50 88 ILE A N 1
ATOM 670 C CA . ILE A 1 88 ? -19.018 -2.663 29.194 1.00 96.50 88 ILE A CA 1
ATOM 671 C C . ILE A 1 88 ? -20.126 -3.717 29.289 1.00 96.50 88 ILE A C 1
ATOM 673 O O . ILE A 1 88 ? -20.283 -4.326 30.348 1.00 96.50 88 ILE A O 1
ATOM 677 N N . GLU A 1 89 ? -20.847 -3.991 28.202 1.00 95.19 89 GLU A N 1
ATOM 678 C CA . GLU A 1 89 ? -21.855 -5.057 28.178 1.00 95.19 89 GLU A CA 1
ATOM 679 C C . GLU A 1 89 ? -21.242 -6.437 28.452 1.00 95.19 89 GLU A C 1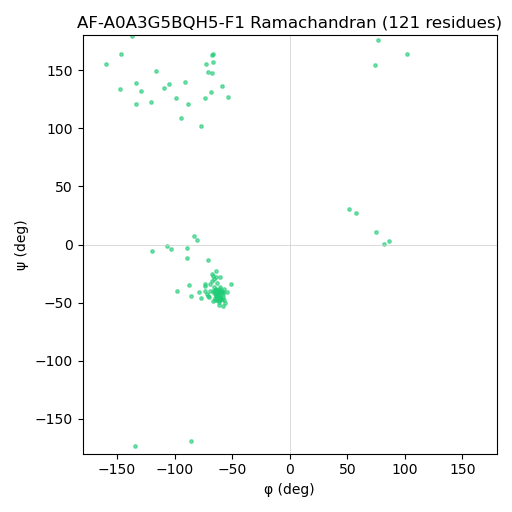
ATOM 681 O O . GLU A 1 89 ? -21.797 -7.227 29.218 1.00 95.19 89 GLU A O 1
ATOM 686 N N . VAL A 1 90 ? -20.072 -6.736 27.877 1.00 94.31 90 VAL A N 1
ATOM 687 C CA . VAL A 1 90 ? -19.355 -7.997 28.139 1.00 94.31 90 VAL A CA 1
ATOM 688 C C . VAL A 1 90 ? -18.912 -8.090 29.603 1.00 94.31 90 VAL A C 1
ATOM 690 O O . VAL A 1 90 ? -19.042 -9.149 30.219 1.00 94.31 90 VAL A O 1
ATOM 693 N N . ILE A 1 91 ? -18.442 -6.984 30.190 1.00 94.31 91 ILE A N 1
ATOM 694 C CA . ILE A 1 91 ? -18.102 -6.907 31.619 1.00 94.31 91 ILE A CA 1
ATOM 695 C C . ILE A 1 91 ? -19.336 -7.190 32.486 1.00 94.31 91 ILE A C 1
ATOM 697 O O . ILE A 1 91 ? -19.253 -7.972 33.433 1.00 94.31 91 ILE A O 1
ATOM 701 N N . GLN A 1 92 ? -20.491 -6.607 32.157 1.00 95.12 92 GLN A N 1
ATOM 702 C CA . GLN A 1 92 ? -21.738 -6.833 32.893 1.00 95.12 92 GLN A CA 1
ATOM 703 C C . GLN A 1 92 ? -22.201 -8.292 32.808 1.00 95.12 92 GLN A C 1
ATOM 705 O O . GLN A 1 92 ? -22.496 -8.892 33.840 1.00 95.12 92 GLN A O 1
ATOM 710 N N . LYS A 1 93 ? -22.176 -8.898 31.614 1.00 93.19 93 LYS A N 1
ATOM 711 C CA . LYS A 1 93 ? -22.493 -10.326 31.428 1.00 93.19 93 LYS A CA 1
ATOM 712 C C . LYS A 1 93 ? -21.574 -11.226 32.249 1.00 93.19 93 LYS A C 1
ATOM 714 O O . LYS A 1 93 ? -22.035 -12.183 32.866 1.00 93.19 93 LYS A O 1
ATOM 719 N N . ALA A 1 94 ? -20.280 -10.905 32.303 1.00 91.69 94 ALA A N 1
ATOM 720 C CA . ALA A 1 94 ? -19.325 -11.642 33.124 1.00 91.69 94 ALA A CA 1
ATOM 721 C C . ALA A 1 94 ? -19.635 -11.517 34.629 1.00 91.69 94 ALA A C 1
ATOM 723 O O . ALA A 1 94 ? -19.609 -12.523 35.337 1.00 91.69 94 ALA A O 1
ATOM 724 N N . HIS A 1 95 ? -19.974 -10.316 35.116 1.00 91.81 95 HIS A N 1
ATOM 725 C CA . HIS A 1 95 ? -20.358 -10.097 36.517 1.00 91.81 95 HIS A CA 1
ATOM 726 C C . HIS A 1 95 ? -21.665 -10.799 36.904 1.00 91.81 95 HIS A C 1
ATOM 728 O O . HIS A 1 95 ? -21.759 -11.324 38.012 1.00 91.81 95 HIS A O 1
ATOM 734 N N . ASN A 1 96 ? -22.638 -10.856 35.993 1.00 94.31 96 ASN A N 1
ATOM 735 C CA . ASN A 1 96 ? -23.918 -11.535 36.205 1.00 94.31 96 ASN A CA 1
ATOM 736 C C . ASN A 1 96 ? -23.842 -13.062 36.010 1.00 94.31 96 ASN A C 1
ATOM 738 O O . ASN A 1 96 ? -24.861 -13.738 36.106 1.00 94.31 96 ASN A O 1
ATOM 742 N N . MET A 1 97 ? -22.649 -13.618 35.750 1.00 89.31 97 MET A N 1
ATOM 743 C CA . MET A 1 97 ? -22.433 -15.036 35.420 1.00 89.31 97 MET A CA 1
ATOM 744 C C . MET A 1 97 ? -23.222 -15.519 34.185 1.00 89.31 97 MET A C 1
ATOM 746 O O . MET A 1 97 ? -23.508 -16.704 34.051 1.00 89.31 97 MET A O 1
ATOM 750 N N . GLU A 1 98 ? -23.536 -14.609 33.260 1.00 92.12 98 GLU A N 1
ATOM 751 C CA . GLU A 1 98 ? -24.221 -14.886 31.985 1.00 92.12 98 GLU A CA 1
ATOM 752 C C . GLU A 1 98 ? -23.235 -15.212 30.847 1.00 92.12 98 GLU A C 1
ATOM 754 O O . GLU A 1 98 ? -23.635 -15.486 29.7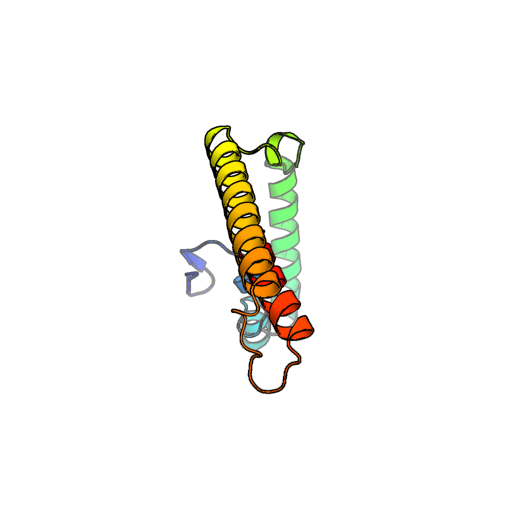16 1.00 92.12 98 GLU A O 1
ATOM 759 N N . LEU A 1 99 ? -21.929 -15.145 31.121 1.00 91.69 99 LEU A N 1
ATOM 760 C CA . LEU A 1 99 ? -20.883 -15.468 30.159 1.00 91.69 99 LEU A CA 1
ATOM 761 C C . LEU A 1 99 ? -20.557 -16.967 30.210 1.00 91.69 99 LEU A C 1
ATOM 763 O O . LEU A 1 99 ? -20.111 -17.474 31.237 1.00 91.69 99 LEU A O 1
ATOM 767 N N . GLU A 1 100 ? -20.713 -17.664 29.086 1.00 90.62 100 GLU A N 1
ATOM 768 C CA . GLU A 1 100 ? -20.322 -19.071 28.969 1.00 90.62 100 GLU A CA 1
ATOM 769 C C . GLU A 1 100 ? -18.873 -19.219 28.477 1.00 90.62 100 GLU A C 1
ATOM 771 O O . GLU A 1 100 ? -18.443 -18.486 27.578 1.00 90.62 100 GLU A O 1
ATOM 776 N N . PRO A 1 101 ? -18.095 -20.167 29.032 1.00 92.62 101 PRO A N 1
ATOM 777 C CA . PRO A 1 101 ? -16.744 -20.429 28.562 1.00 92.62 101 PRO A CA 1
ATOM 778 C C . PRO A 1 101 ? -16.770 -21.035 27.155 1.00 92.62 101 PRO A C 1
ATOM 780 O O . PRO A 1 101 ? -17.468 -22.009 26.878 1.00 92.62 101 PRO A O 1
ATOM 783 N N . THR A 1 102 ? -15.952 -20.484 26.262 1.00 92.19 102 THR A N 1
ATOM 784 C CA . THR A 1 102 ? -15.731 -21.081 24.940 1.00 92.19 102 THR A CA 1
ATOM 785 C C . THR A 1 102 ? -14.980 -22.414 25.060 1.00 92.19 102 THR A C 1
ATOM 787 O O . THR A 1 102 ? -14.141 -22.557 25.956 1.00 92.19 102 THR A O 1
ATOM 790 N N . PRO A 1 103 ? -15.237 -23.399 24.174 1.00 93.12 103 PRO A N 1
ATOM 791 C CA . PRO A 1 103 ? -14.599 -24.711 24.254 1.00 93.12 103 PRO A CA 1
ATOM 792 C C . PRO A 1 103 ? -13.070 -24.612 24.317 1.00 93.12 103 PRO A C 1
ATOM 794 O O . PRO A 1 103 ? -12.448 -23.974 23.471 1.00 93.12 103 PRO A O 1
ATOM 797 N N . GLY A 1 104 ? -12.467 -25.248 25.324 1.00 93.31 104 GLY A N 1
ATOM 798 C CA . GLY A 1 104 ? -11.014 -25.248 25.523 1.00 93.31 104 GLY A CA 1
ATOM 799 C C . GLY A 1 104 ? -10.442 -24.006 26.219 1.00 93.31 104 GLY A C 1
ATOM 800 O O . GLY A 1 104 ? -9.236 -23.963 26.441 1.00 93.31 104 GLY A O 1
ATOM 801 N N . ASN A 1 105 ? -11.275 -23.035 26.608 1.00 94.88 105 ASN A N 1
ATOM 802 C CA . ASN A 1 105 ? -10.853 -21.839 27.334 1.00 94.88 105 ASN A CA 1
ATOM 803 C C . ASN A 1 105 ? -11.477 -21.773 28.731 1.00 94.88 105 ASN A C 1
ATOM 805 O O . ASN A 1 105 ? -12.616 -22.177 28.960 1.00 94.88 105 ASN A O 1
ATOM 809 N N . THR A 1 106 ? -10.749 -21.172 29.670 1.00 93.44 106 THR A N 1
ATOM 810 C CA . THR A 1 106 ? -11.333 -20.730 30.942 1.00 93.44 106 THR A CA 1
ATOM 811 C C . THR A 1 106 ? -12.312 -19.572 30.717 1.00 93.44 106 THR A C 1
ATOM 813 O O . THR A 1 106 ? -12.278 -18.884 29.690 1.00 93.44 106 THR A O 1
ATOM 816 N N . LEU A 1 107 ? -13.168 -19.303 31.707 1.00 91.12 107 LEU A N 1
ATOM 817 C CA . LEU A 1 107 ? -14.095 -18.169 31.660 1.00 91.12 107 LEU A CA 1
ATOM 818 C C . LEU A 1 107 ? -13.354 -16.831 31.489 1.00 91.12 107 LEU A C 1
ATOM 820 O O . LEU A 1 107 ? -13.732 -16.009 30.656 1.00 91.12 107 LEU A O 1
ATOM 824 N N . ARG A 1 108 ? -12.237 -16.651 32.208 1.00 91.75 108 ARG A N 1
ATOM 825 C CA . ARG A 1 108 ? -11.384 -15.459 32.100 1.00 91.75 108 ARG A CA 1
ATOM 826 C C . ARG A 1 108 ? -10.759 -15.312 30.712 1.00 91.75 108 ARG A C 1
ATOM 828 O O . ARG A 1 108 ? -10.784 -14.223 30.155 1.00 91.75 108 ARG A O 1
ATOM 835 N N . GLN A 1 109 ? -10.244 -16.398 30.135 1.00 94.69 109 GLN A N 1
ATOM 836 C CA . GLN A 1 109 ? -9.707 -16.373 28.769 1.00 94.69 109 GLN A CA 1
ATOM 837 C C . GLN A 1 109 ? -10.795 -16.061 27.738 1.00 94.69 109 GLN A C 1
ATOM 839 O O . GLN A 1 109 ? -10.553 -15.320 26.794 1.00 94.69 109 GLN A 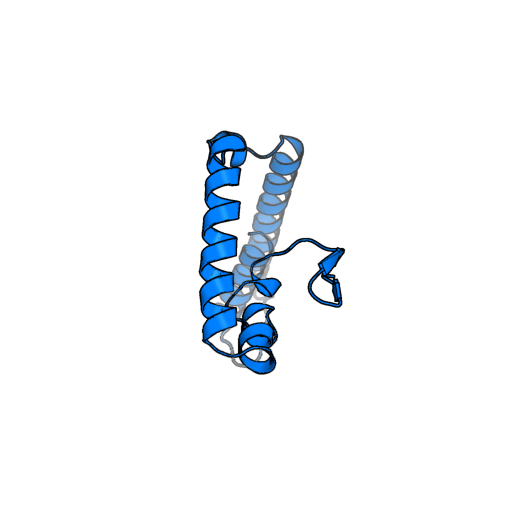O 1
ATOM 844 N N . THR A 1 110 ? -12.010 -16.584 27.926 1.00 93.44 110 THR A N 1
ATOM 845 C CA . THR A 1 110 ? -13.146 -16.273 27.048 1.00 93.44 110 THR A CA 1
ATOM 846 C C . THR A 1 110 ? -13.498 -14.787 27.098 1.00 93.44 110 THR A C 1
ATOM 848 O O . THR A 1 110 ? -13.668 -14.169 26.049 1.00 93.44 110 THR A O 1
ATOM 851 N N . PHE A 1 111 ? -13.532 -14.203 28.298 1.00 95.12 111 PHE A N 1
ATOM 852 C CA . PHE A 1 111 ? -13.704 -12.764 28.485 1.00 95.12 111 PHE A CA 1
ATOM 853 C C . PHE A 1 111 ? -12.603 -11.957 27.777 1.00 95.12 111 PHE A C 1
ATOM 855 O O . PHE A 1 111 ? -12.907 -11.098 26.952 1.00 95.12 111 PHE A O 1
ATOM 862 N N . GLU A 1 112 ? -11.327 -12.264 28.038 1.00 95.44 112 GLU A N 1
ATOM 863 C CA . GLU A 1 112 ? -10.189 -11.557 27.431 1.00 95.44 112 GLU A CA 1
ATOM 864 C C . GLU A 1 112 ? -10.207 -11.664 25.897 1.00 95.44 112 GLU A C 1
ATOM 866 O O . GLU A 1 112 ? -9.973 -10.674 25.206 1.00 95.44 112 GLU A O 1
ATOM 871 N N . ASN A 1 113 ? -10.555 -12.831 25.349 1.00 95.12 113 ASN A N 1
ATOM 872 C CA . ASN A 1 113 ? -10.689 -13.039 23.907 1.00 95.12 113 ASN A CA 1
ATOM 873 C C . ASN A 1 113 ? -11.823 -12.198 23.300 1.00 95.12 113 ASN A C 1
ATOM 875 O O . ASN A 1 113 ? -11.631 -11.601 22.240 1.00 95.12 113 ASN A O 1
ATOM 879 N N . GLN A 1 114 ? -12.989 -12.127 23.956 1.00 93.94 114 GLN A N 1
ATOM 880 C CA . GLN A 1 114 ? -14.110 -11.304 23.488 1.00 93.94 114 GLN A CA 1
ATOM 881 C C . GLN A 1 114 ? -13.768 -9.812 23.520 1.00 93.94 114 GLN A C 1
ATOM 883 O O . GLN A 1 114 ? -13.984 -9.121 22.526 1.00 93.94 114 GLN A O 1
ATOM 888 N N . VAL A 1 115 ? -13.171 -9.329 24.612 1.00 96.06 115 VAL A N 1
ATOM 889 C CA . VAL A 1 115 ? -12.733 -7.930 24.729 1.00 96.06 115 VAL A CA 1
ATOM 890 C C . VAL A 1 115 ? -11.673 -7.601 23.677 1.00 96.06 115 VAL A C 1
ATOM 892 O O . VAL A 1 115 ? -11.805 -6.608 22.966 1.00 96.06 115 VAL A O 1
ATOM 895 N N . ASN A 1 116 ? -10.656 -8.452 23.511 1.00 96.12 116 ASN A N 1
ATOM 896 C CA . ASN A 1 116 ? -9.620 -8.246 22.497 1.00 96.12 116 ASN A CA 1
ATOM 897 C C . ASN A 1 116 ? -10.191 -8.226 21.082 1.00 96.12 116 ASN A C 1
ATOM 899 O O . ASN A 1 116 ? -9.736 -7.440 20.256 1.00 96.12 116 ASN A O 1
ATOM 903 N N . ARG A 1 117 ? -11.180 -9.072 20.783 1.00 95.75 117 ARG A N 1
ATOM 904 C CA . ARG A 1 117 ? -11.853 -9.055 19.484 1.00 95.75 117 ARG A CA 1
ATOM 905 C C . ARG A 1 117 ? -12.537 -7.712 19.238 1.00 95.75 117 ARG A C 1
ATOM 907 O O . ARG A 1 117 ? -12.245 -7.085 18.230 1.00 95.75 117 ARG A O 1
ATOM 914 N N . ILE A 1 118 ? -13.363 -7.247 20.178 1.00 94.88 118 ILE A N 1
ATOM 915 C CA . ILE A 1 118 ? -14.086 -5.969 20.058 1.00 94.88 118 ILE A CA 1
ATOM 916 C C . ILE A 1 118 ? -13.108 -4.803 19.859 1.00 9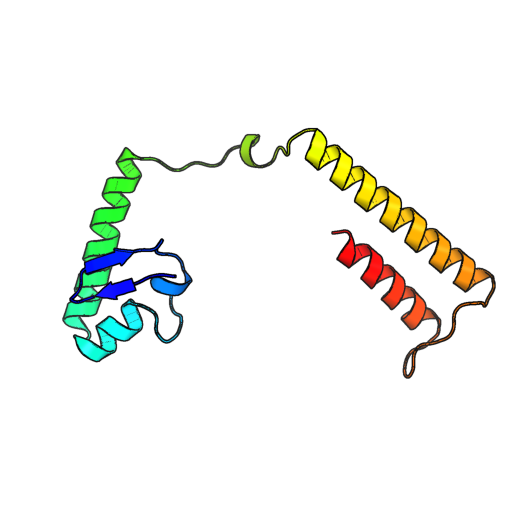4.88 118 ILE A C 1
ATOM 918 O O . ILE A 1 118 ? -13.303 -3.968 18.980 1.00 94.88 118 ILE A O 1
ATOM 922 N N . LEU A 1 119 ? -12.030 -4.756 20.646 1.00 94.94 119 LEU A N 1
ATOM 923 C CA . LEU A 1 119 ? -11.040 -3.681 20.557 1.00 94.94 119 LEU A CA 1
ATOM 924 C C . LEU A 1 119 ? -10.209 -3.733 19.267 1.00 94.94 119 LEU A C 1
ATOM 926 O O . LEU A 1 119 ? -9.841 -2.681 18.754 1.00 94.94 119 LEU A O 1
ATOM 930 N N . ASN A 1 120 ? -9.912 -4.926 18.742 1.00 95.56 120 ASN A N 1
ATOM 931 C CA . ASN A 1 120 ? -9.210 -5.066 17.464 1.00 95.56 120 ASN A CA 1
ATOM 932 C C . ASN A 1 120 ? -10.110 -4.736 16.272 1.00 95.56 120 ASN A C 1
ATOM 934 O O . ASN A 1 120 ? -9.618 -4.147 15.319 1.00 95.56 120 ASN A O 1
ATOM 938 N N . ASP A 1 121 ? -11.399 -5.076 16.331 1.00 93.38 121 ASP A N 1
ATOM 939 C CA . ASP A 1 121 ? -12.370 -4.730 15.285 1.00 93.38 121 ASP A CA 1
ATOM 940 C C . ASP A 1 121 ? -12.614 -3.207 15.221 1.00 93.38 121 ASP A C 1
ATOM 942 O O . ASP A 1 121 ? -12.981 -2.675 14.176 1.00 93.38 121 ASP A O 1
ATOM 946 N N . ALA A 1 122 ? -12.397 -2.497 16.334 1.00 90.25 122 ALA A N 1
ATOM 947 C CA . ALA A 1 122 ? -12.545 -1.046 16.439 1.00 90.25 122 ALA A CA 1
ATOM 948 C C . ALA A 1 122 ? -11.276 -0.234 16.108 1.00 90.25 122 ALA A C 1
ATOM 950 O O . ALA A 1 122 ? -11.366 0.992 16.020 1.00 90.25 122 ALA A O 1
ATOM 951 N N . ARG A 1 123 ? -10.111 -0.884 15.990 1.00 87.75 123 ARG A N 1
ATOM 952 C CA . ARG A 1 123 ? -8.808 -0.247 15.737 1.00 87.75 123 ARG A CA 1
ATOM 953 C C . ARG A 1 123 ? -8.493 -0.192 14.248 1.00 87.75 123 ARG A C 1
ATOM 955 O O . ARG A 1 123 ? -8.060 0.891 13.804 1.00 87.75 123 ARG A O 1
#

Nearest PDB structures (foldseek):
  8qeq-assembly1_A  TM=9.753E-01  e=3.340E-11  Sus scrofa domesticus
  7pks-assembly1_A  TM=9.632E-01  e=3.776E-11  Sus scrofa domesticus
  6xre-assembly1_A  TM=8.930E-01  e=1.808E-11  Homo sapiens
  7o72-assembly1_A  TM=9.842E-01  e=6.163E-07  Saccharomyces cerevisiae S288C
  1k83-assembly1_A  TM=9.543E-01  e=5.796E-07  Saccharomyces cerevisiae

Foldseek 3Di:
DWDADPNRTPDDDDDCVACHPDPPHPLNVCCVPPNDVRSVVVVVVCCVVVVVVCVVVPDDDDPVVVDDDPVVVVVLVVLVVVLVVVLVVLVVCVVVVVQDADPPDDSVVSNVVSNVVSVVVSD

InterPro domains:
  IPR007066 RNA polymerase Rpb1, domain 3 [PF04983] (1-66)
  IPR038120 RNA polymerase Rpb1, funnel domain superfamily [G3DSA:1.10.132.30] (59-123)
  IPR042102 RNA polymerase Rpb1, domain 3 superfamily [G3DSA:1.10.274.100] (1-58)
  IPR045867 DNA-directed RNA polymerase, subunit beta-prime [PTHR19376] (4-123)

Mean predicted aligned error: 5.47 Å